Protein AF-A0A818JYX7-F1 (afdb_monomer)

Sequence (156 aa):
MKSNDIQKVVKIKYENSDGPTKIYRDLAGAVSLPTIKLWIKMINPTGSITLSSPPGCPLTVRTKAAIMKVFDLDGIYNSQNDRVWATSREEADGKGGFREKTKYPKKVMVWLGTCADGLRTPVKLENGTMDAEVYINEVLPIALECGDNDKMLGDD

Structure (mmCIF, N/CA/C/O backbone):
data_AF-A0A818JYX7-F1
#
_entry.id   AF-A0A818JYX7-F1
#
loop_
_atom_site.group_PDB
_atom_site.id
_atom_site.type_symbol
_atom_site.label_atom_id
_atom_site.label_alt_id
_atom_site.label_comp_id
_atom_site.label_asym_id
_atom_site.label_entity_id
_atom_site.label_seq_id
_atom_site.pdbx_PDB_ins_code
_atom_site.Cartn_x
_atom_site.Cartn_y
_atom_site.Cartn_z
_atom_site.occupancy
_atom_site.B_iso_or_equiv
_atom_site.auth_seq_id
_atom_site.auth_comp_id
_atom_site.auth_asym_id
_atom_site.auth_atom_id
_atom_site.pdbx_PDB_model_num
ATOM 1 N N . MET A 1 1 ? -32.692 7.009 9.858 1.00 60.91 1 MET A N 1
ATOM 2 C CA . MET A 1 1 ? -32.015 8.326 9.907 1.00 60.91 1 MET A CA 1
ATOM 3 C C . MET A 1 1 ? -30.720 8.219 9.111 1.00 60.91 1 MET A C 1
ATOM 5 O O . MET A 1 1 ? -30.046 7.207 9.269 1.00 60.91 1 MET A O 1
ATOM 9 N N . LYS A 1 2 ? -30.399 9.154 8.205 1.00 73.12 2 LYS A N 1
ATOM 10 C CA . LYS A 1 2 ? -29.144 9.066 7.431 1.00 73.12 2 LYS A CA 1
ATOM 11 C C . LYS A 1 2 ? -27.962 9.400 8.349 1.00 73.12 2 LYS A C 1
ATOM 13 O O . LYS A 1 2 ? -28.113 10.213 9.255 1.00 73.12 2 LYS A O 1
ATOM 18 N N . SER A 1 3 ? -26.792 8.801 8.108 1.00 78.25 3 SER A N 1
ATOM 19 C CA . SER A 1 3 ? -25.588 8.962 8.953 1.00 78.25 3 SER A CA 1
ATOM 20 C C . SER A 1 3 ? -25.238 10.436 9.233 1.00 78.25 3 SER A C 1
ATOM 22 O O . SER A 1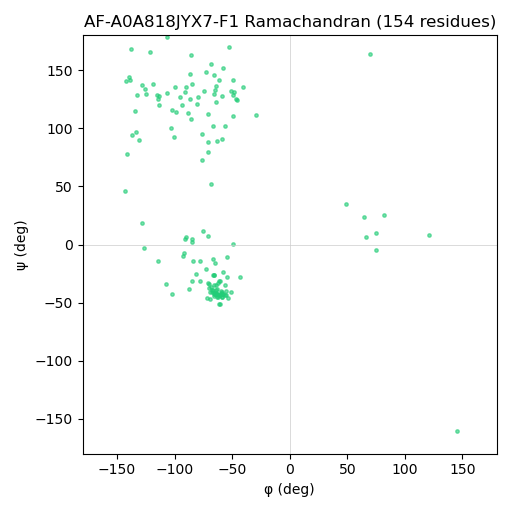 3 ? -24.967 10.804 10.375 1.00 78.25 3 SER A O 1
ATOM 24 N N . ASN A 1 4 ? -25.367 11.304 8.223 1.00 83.31 4 ASN A N 1
ATOM 25 C CA . ASN A 1 4 ? -25.118 12.745 8.353 1.00 83.31 4 ASN A CA 1
ATOM 26 C C . ASN A 1 4 ? -26.080 13.452 9.319 1.00 83.31 4 ASN A C 1
ATOM 28 O O . ASN A 1 4 ? -25.672 14.375 10.020 1.00 83.31 4 ASN A O 1
ATOM 32 N N . ASP A 1 5 ? -27.341 13.025 9.379 1.00 85.25 5 ASP A N 1
ATOM 33 C CA . ASP A 1 5 ? -28.333 13.625 10.275 1.00 85.25 5 ASP A CA 1
ATOM 34 C C . ASP A 1 5 ? -28.014 13.266 11.730 1.00 85.25 5 ASP A C 1
ATOM 36 O O . ASP A 1 5 ? -28.106 14.112 12.617 1.00 85.25 5 ASP A O 1
ATOM 40 N N . ILE A 1 6 ? -27.534 12.040 11.972 1.00 87.88 6 ILE A N 1
ATOM 41 C CA . ILE A 1 6 ? -27.122 11.599 13.311 1.00 87.88 6 ILE A CA 1
ATOM 42 C C . ILE A 1 6 ? -25.903 12.379 13.802 1.00 87.88 6 ILE A C 1
ATOM 44 O O . ILE A 1 6 ? -25.873 12.824 14.947 1.00 87.88 6 ILE A O 1
ATOM 48 N N . GLN A 1 7 ? -24.917 12.593 12.931 1.00 87.62 7 GLN A N 1
ATOM 49 C CA . GLN A 1 7 ? -23.729 13.377 13.267 1.00 87.62 7 GLN A CA 1
ATOM 50 C C . GLN A 1 7 ? -24.096 14.822 13.636 1.00 87.62 7 GLN A C 1
ATOM 52 O O . GLN A 1 7 ? -23.620 15.331 14.648 1.00 87.62 7 GLN A O 1
ATOM 57 N N . LYS A 1 8 ? -25.004 15.466 12.888 1.00 88.62 8 LYS A N 1
ATOM 58 C CA . LYS A 1 8 ? -25.500 16.814 13.225 1.00 88.62 8 LYS A CA 1
ATOM 59 C C . LYS A 1 8 ? -26.147 16.857 14.611 1.00 88.62 8 LYS A C 1
ATOM 61 O O . LYS A 1 8 ? -25.841 17.753 15.391 1.00 88.62 8 LYS A O 1
ATOM 66 N N . VAL A 1 9 ? -26.986 15.872 14.936 1.00 89.75 9 VAL A N 1
ATOM 67 C CA . VAL A 1 9 ? -27.642 15.777 16.251 1.00 89.75 9 VAL A CA 1
ATOM 68 C C . VAL A 1 9 ? -26.618 15.599 17.377 1.00 89.75 9 VAL A C 1
ATOM 70 O O . VAL A 1 9 ? -26.727 16.265 18.405 1.00 89.75 9 VAL A O 1
ATOM 73 N N . VAL A 1 10 ? -25.601 14.751 17.183 1.00 90.12 10 VAL A N 1
ATOM 74 C CA . VAL A 1 10 ? -24.517 14.565 18.165 1.00 90.12 10 VAL A CA 1
ATOM 75 C C . VAL A 1 10 ? -23.741 15.862 18.383 1.00 90.12 10 VAL A C 1
ATOM 77 O O . VAL A 1 10 ? -23.478 16.211 19.532 1.00 90.12 10 VAL A O 1
ATOM 80 N N . LYS A 1 11 ? -23.416 16.596 17.310 1.00 89.56 11 LYS A N 1
ATOM 81 C CA . LYS A 1 11 ? -22.704 17.878 17.401 1.00 89.56 11 LYS A CA 1
ATOM 82 C C . LYS A 1 11 ? -23.494 18.908 18.212 1.00 89.56 11 LYS A C 1
ATOM 84 O O . LYS A 1 11 ? -22.958 19.441 19.175 1.00 89.56 11 LYS A O 1
ATOM 89 N N . ILE A 1 12 ? -24.770 19.113 17.879 1.00 91.62 12 ILE A N 1
ATOM 90 C CA . ILE A 1 12 ? -25.643 20.077 18.569 1.00 91.62 12 ILE A CA 1
ATOM 91 C C . ILE A 1 12 ? -25.754 19.746 20.064 1.00 91.62 12 ILE A C 1
ATOM 93 O O . ILE A 1 12 ? -25.639 20.626 20.911 1.00 91.62 12 ILE A O 1
ATOM 97 N N . LYS A 1 13 ? -25.956 18.470 20.416 1.00 91.44 13 LYS A N 1
ATOM 98 C CA . LYS A 1 13 ? -26.056 18.060 21.825 1.00 91.44 13 LYS A CA 1
ATOM 99 C C . LYS A 1 13 ? -24.741 18.239 22.580 1.00 91.44 13 LYS A C 1
ATOM 101 O O . LYS A 1 13 ? -24.754 18.668 23.729 1.00 91.44 13 LYS A O 1
ATOM 106 N N . TYR A 1 14 ? -23.615 17.947 21.933 1.00 89.50 14 TYR A N 1
ATOM 107 C CA . TYR A 1 14 ? -22.303 18.168 22.529 1.00 89.50 14 TYR A CA 1
ATOM 108 C C . TYR A 1 14 ? -22.018 19.658 22.771 1.00 89.50 14 TYR A C 1
ATOM 110 O O . TYR A 1 14 ? -21.552 20.015 23.848 1.00 89.50 14 TYR A O 1
ATOM 118 N N . GLU A 1 15 ? -22.361 20.536 21.821 1.00 88.75 15 GLU A N 1
ATOM 119 C CA . GLU A 1 15 ? -22.255 21.998 21.977 1.00 88.75 15 GLU A CA 1
ATOM 120 C C . GLU A 1 15 ? -23.148 22.523 23.115 1.00 88.75 15 GLU A C 1
ATOM 122 O O . GLU A 1 15 ? -22.749 23.417 23.857 1.00 88.75 15 GLU A O 1
ATOM 127 N N . ASN A 1 16 ? -24.300 21.887 23.345 1.00 91.81 16 ASN A N 1
ATOM 128 C CA . ASN A 1 16 ?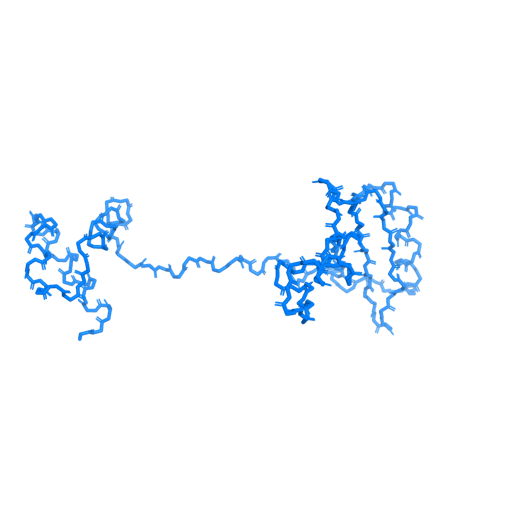 -25.168 22.145 24.500 1.00 91.81 16 ASN A CA 1
ATOM 129 C C . ASN A 1 16 ? -24.638 21.556 25.827 1.00 91.81 16 ASN A C 1
ATOM 131 O O . ASN A 1 16 ? -25.366 21.527 26.818 1.00 91.81 16 ASN A O 1
ATOM 135 N N . SER A 1 17 ? -23.381 21.098 25.869 1.00 88.50 17 SER A N 1
ATOM 136 C CA . SER A 1 17 ? -22.717 20.511 27.044 1.00 88.50 17 SER A CA 1
ATOM 137 C C . SER A 1 17 ? -23.331 19.196 27.550 1.00 88.50 17 SER A C 1
ATOM 139 O O . SER A 1 17 ? -23.146 18.821 28.711 1.00 88.50 17 SER A O 1
ATOM 141 N N . ASP A 1 18 ? -24.032 18.447 26.692 1.00 91.06 18 ASP A N 1
ATOM 142 C CA . ASP A 1 18 ? -24.527 17.120 27.056 1.00 91.06 18 ASP A CA 1
ATOM 143 C C . ASP A 1 18 ? -23.391 16.084 27.083 1.00 91.06 18 ASP A C 1
ATOM 145 O O . ASP A 1 18 ? -22.605 15.935 26.145 1.00 91.06 18 ASP A O 1
ATOM 149 N N . GLY A 1 19 ? -23.339 15.291 28.156 1.00 90.62 19 GLY A N 1
ATOM 150 C CA . GLY A 1 19 ? -22.380 14.195 28.275 1.00 90.62 19 GLY A CA 1
ATOM 151 C C . GLY A 1 19 ? -22.659 13.035 27.298 1.00 90.62 19 GLY A C 1
ATOM 152 O O . GLY A 1 19 ? -23.813 12.779 26.939 1.00 90.62 19 GLY A O 1
ATOM 153 N N . PRO A 1 20 ? -21.637 12.236 26.932 1.00 90.69 20 PRO A N 1
ATOM 154 C CA . PRO A 1 20 ? -21.747 11.159 25.937 1.00 90.69 20 PRO A CA 1
ATOM 155 C C . PRO A 1 20 ? -22.830 10.118 26.257 1.00 90.69 20 PRO A C 1
ATOM 157 O O . PRO A 1 20 ? -23.493 9.606 25.358 1.00 90.69 20 PRO A O 1
ATOM 160 N N . THR A 1 21 ? -23.045 9.813 27.539 1.00 91.81 21 THR A N 1
ATOM 161 C CA . THR A 1 21 ? -24.074 8.860 27.983 1.00 91.81 21 THR A CA 1
ATOM 162 C C . THR A 1 21 ? -25.491 9.403 27.788 1.00 91.81 21 THR A C 1
ATOM 164 O O . THR A 1 21 ? -26.397 8.633 27.475 1.00 91.81 21 THR A O 1
ATOM 167 N N . LYS A 1 22 ? -25.688 10.719 27.947 1.00 93.00 22 LYS A N 1
ATOM 168 C CA . LYS A 1 22 ? -26.979 11.380 27.711 1.00 93.00 22 LYS A CA 1
ATOM 169 C C . LYS A 1 22 ? -27.299 11.379 26.218 1.00 93.00 22 LYS A C 1
ATOM 171 O O . LYS A 1 22 ? -28.349 10.888 25.826 1.00 93.00 22 LYS A O 1
ATOM 176 N N . ILE A 1 23 ? -26.322 11.760 25.392 1.00 93.31 23 ILE A N 1
ATOM 177 C CA . ILE A 1 23 ? -26.424 11.714 23.925 1.00 93.31 23 ILE A CA 1
ATOM 178 C C . ILE A 1 23 ? -26.770 10.299 23.434 1.00 93.31 23 ILE A C 1
ATOM 180 O O . ILE A 1 23 ? -27.640 10.135 22.585 1.00 93.31 23 ILE A O 1
ATOM 184 N N . TYR A 1 24 ? -26.132 9.266 23.990 1.00 93.06 24 TYR A N 1
ATOM 185 C CA . TYR A 1 24 ? -26.425 7.872 23.645 1.00 93.06 24 TYR A CA 1
ATOM 186 C C . TYR A 1 24 ? -27.875 7.465 23.947 1.00 93.06 24 TYR A C 1
ATOM 188 O O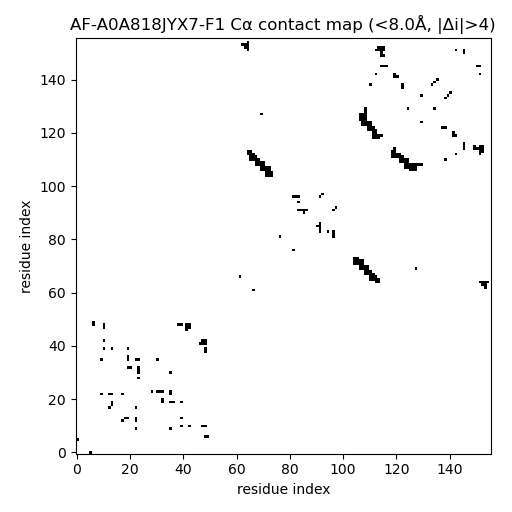 . TYR A 1 24 ? -28.516 6.821 23.114 1.00 93.06 24 TYR A O 1
ATOM 196 N N . ARG A 1 25 ? -28.401 7.855 25.117 1.00 91.75 25 ARG A N 1
ATOM 197 C CA . ARG A 1 25 ? -29.798 7.589 25.495 1.00 91.75 25 ARG A CA 1
ATOM 198 C C . ARG A 1 25 ? -30.773 8.319 24.576 1.00 91.75 25 ARG A C 1
ATOM 200 O O . ARG A 1 25 ? -31.731 7.708 24.118 1.00 91.75 25 ARG A O 1
ATOM 207 N N . ASP A 1 26 ? -30.484 9.576 24.254 1.00 90.44 26 ASP A N 1
ATOM 208 C CA . ASP A 1 26 ? -31.330 10.404 23.387 1.00 90.44 26 ASP A CA 1
ATOM 209 C C . ASP A 1 26 ? -31.372 9.897 21.939 1.00 90.44 26 ASP A C 1
ATOM 211 O O . ASP A 1 26 ? -32.347 10.118 21.226 1.00 90.44 26 ASP A O 1
ATOM 215 N N . LEU A 1 27 ? -30.325 9.193 21.503 1.00 89.62 27 LEU A N 1
ATOM 216 C CA . LEU A 1 27 ? -30.272 8.519 20.206 1.00 89.62 27 LEU A CA 1
ATOM 217 C C . LEU A 1 27 ? -30.907 7.121 20.217 1.00 89.62 27 LEU A C 1
ATOM 219 O O . LEU A 1 27 ? -30.864 6.445 19.191 1.00 89.62 27 LEU A O 1
ATOM 223 N N . ALA A 1 28 ? -31.463 6.670 21.347 1.00 88.38 28 ALA A N 1
ATOM 224 C CA . ALA A 1 28 ? -32.122 5.370 21.504 1.00 88.38 28 ALA A CA 1
ATOM 225 C C . ALA A 1 28 ? -31.295 4.178 20.970 1.00 88.38 28 ALA A C 1
ATOM 227 O O . ALA A 1 28 ? -31.837 3.224 20.419 1.00 88.38 28 ALA A O 1
ATOM 228 N N . GLY A 1 29 ? -29.964 4.241 21.094 1.00 84.06 29 GLY A N 1
ATOM 229 C CA . GLY A 1 29 ? -29.069 3.186 20.607 1.00 84.06 29 GLY A CA 1
ATOM 230 C C . GLY A 1 29 ? -28.866 3.142 19.087 1.00 84.06 29 GLY A C 1
ATOM 231 O O . GLY A 1 29 ? -28.233 2.211 18.599 1.00 84.06 29 GLY A O 1
ATOM 232 N N . ALA A 1 30 ? -29.320 4.150 18.330 1.00 87.25 30 ALA A N 1
ATOM 233 C CA . ALA A 1 30 ? -29.080 4.241 16.885 1.00 87.25 30 ALA A CA 1
ATOM 234 C C . ALA A 1 30 ? -27.582 4.238 16.515 1.00 87.25 30 ALA A C 1
ATOM 236 O O . ALA A 1 30 ? -27.218 3.896 15.391 1.00 87.25 30 ALA A O 1
ATOM 237 N N . VAL A 1 31 ? -26.715 4.633 17.453 1.00 89.00 31 VAL A N 1
ATOM 238 C CA . VAL A 1 31 ? -25.255 4.611 17.330 1.00 89.00 31 VAL A CA 1
ATOM 239 C C . VAL A 1 31 ? -24.652 4.123 18.645 1.00 89.00 31 VAL A C 1
ATOM 241 O O . VAL A 1 31 ? -25.128 4.469 19.725 1.00 89.00 31 VAL A O 1
ATOM 244 N N . SER A 1 32 ? -23.586 3.326 18.560 1.00 91.19 32 SER A N 1
ATOM 245 C CA . SER A 1 32 ? -22.914 2.783 19.741 1.00 91.19 32 SER A CA 1
ATOM 246 C C . SER A 1 32 ? -22.252 3.883 20.590 1.00 91.19 32 SER A C 1
ATOM 248 O O . SER A 1 32 ? -21.714 4.862 20.065 1.00 91.19 32 SER A O 1
ATOM 250 N N . LEU A 1 33 ? -22.230 3.708 21.917 1.00 90.81 33 LEU A N 1
ATOM 251 C CA . LEU A 1 33 ? -21.536 4.624 22.832 1.00 90.81 33 LEU A CA 1
ATOM 252 C C . LEU A 1 33 ? -20.039 4.819 22.483 1.00 90.81 33 LEU A C 1
ATOM 254 O O . LEU A 1 33 ? -19.573 5.960 22.547 1.00 90.81 33 LEU A O 1
ATOM 258 N N . PRO A 1 34 ? -19.272 3.779 22.084 1.00 91.94 34 PRO A N 1
ATOM 259 C CA . PRO A 1 34 ? -17.907 3.952 21.582 1.00 91.94 34 PRO A CA 1
ATOM 260 C C . PRO A 1 34 ? -17.807 4.916 20.396 1.00 91.94 34 PRO A C 1
ATOM 262 O O . PRO A 1 34 ? -16.938 5.785 20.388 1.00 91.94 34 PRO A O 1
ATOM 265 N N . THR A 1 35 ? -18.718 4.811 19.427 1.00 89.06 35 THR A N 1
ATOM 266 C CA . THR A 1 35 ? -18.748 5.699 18.258 1.00 89.06 35 THR A CA 1
ATOM 267 C C . THR A 1 35 ? -19.027 7.148 18.662 1.00 89.06 35 THR A C 1
ATOM 269 O O . THR A 1 35 ? -18.346 8.050 18.185 1.00 89.06 35 THR A O 1
ATOM 272 N N . ILE A 1 36 ? -19.954 7.380 19.599 1.00 89.50 36 ILE A N 1
ATOM 273 C CA . ILE A 1 36 ? -20.251 8.727 20.124 1.00 89.50 36 ILE A CA 1
ATOM 274 C C . ILE A 1 36 ? -19.021 9.326 20.817 1.00 89.50 36 ILE A C 1
ATOM 276 O O . ILE A 1 36 ? -18.665 10.475 20.559 1.00 89.50 36 ILE A O 1
ATOM 280 N N . LYS A 1 37 ? -18.328 8.546 21.658 1.00 91.50 37 LYS A N 1
ATOM 281 C CA . LYS A 1 37 ? -17.077 8.984 22.303 1.00 91.50 37 LYS A CA 1
ATOM 282 C C . LYS A 1 37 ? -15.996 9.329 21.276 1.00 91.50 37 LYS A C 1
ATOM 284 O O . LYS A 1 37 ? -15.280 10.311 21.454 1.00 91.50 37 LYS A O 1
ATOM 289 N N . LEU A 1 38 ? -15.887 8.537 20.209 1.00 88.19 38 LEU A N 1
ATOM 290 C CA . LEU A 1 38 ? -14.930 8.766 19.130 1.0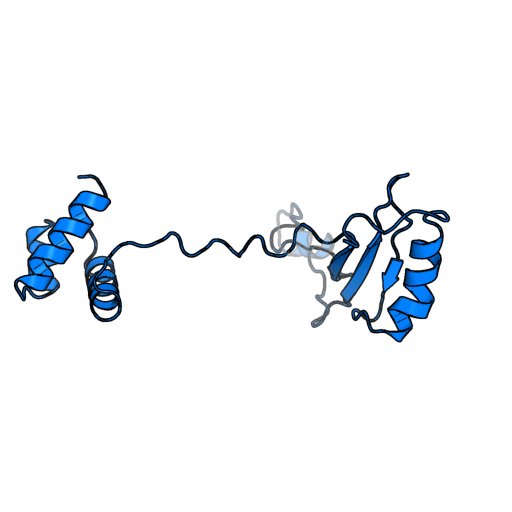0 88.19 38 LEU A CA 1
ATOM 291 C C . LEU A 1 38 ? -15.241 10.061 18.369 1.00 88.19 38 LEU A C 1
ATOM 293 O O . LEU A 1 38 ? -14.338 10.861 18.149 1.00 88.19 38 LEU A O 1
ATOM 297 N N . TRP A 1 39 ? -16.510 10.318 18.048 1.00 89.06 39 TRP A N 1
ATOM 298 C CA . TRP A 1 39 ? -16.931 11.565 17.404 1.00 89.06 39 TRP A CA 1
ATOM 299 C C . TRP A 1 39 ? -16.679 12.789 18.282 1.00 89.06 39 TRP A C 1
ATOM 301 O O . TRP A 1 39 ? -16.104 13.758 17.803 1.00 89.06 39 TRP A O 1
ATOM 311 N N . ILE A 1 40 ? -17.010 12.736 19.574 1.00 87.44 40 ILE A N 1
ATOM 312 C CA . ILE A 1 40 ? -16.702 13.823 20.520 1.00 87.44 40 ILE A CA 1
ATOM 313 C C . ILE A 1 40 ? -15.194 14.105 20.564 1.00 87.44 40 ILE A C 1
ATOM 315 O O . ILE A 1 40 ? -14.770 15.259 20.515 1.00 87.44 40 ILE A O 1
ATOM 319 N N . LYS A 1 41 ? -14.366 13.051 20.576 1.00 87.06 41 LYS A N 1
ATOM 320 C CA . LYS A 1 41 ? -12.905 13.185 20.527 1.00 87.06 41 LYS A CA 1
ATOM 321 C C . LYS A 1 41 ? -12.419 13.873 19.246 1.00 87.06 41 LYS A C 1
ATOM 323 O O . LYS A 1 41 ? -11.407 14.559 19.309 1.00 87.06 41 LYS A O 1
ATOM 328 N N . MET A 1 42 ? -13.118 13.712 18.121 1.00 83.38 42 MET A N 1
ATOM 329 C CA . MET A 1 42 ? -12.816 14.399 16.856 1.00 83.38 42 MET A CA 1
ATOM 330 C C . MET A 1 42 ? -13.302 15.857 16.823 1.00 83.38 42 MET A C 1
ATOM 332 O O . MET A 1 42 ? -12.656 16.698 16.203 1.00 83.38 42 MET A O 1
ATOM 336 N N . ILE A 1 43 ? -14.397 16.186 17.516 1.00 84.25 43 ILE A N 1
ATOM 337 C CA . ILE A 1 43 ? -14.908 17.566 17.593 1.00 84.25 43 ILE A CA 1
ATOM 338 C C . ILE A 1 43 ? -13.925 18.477 18.329 1.00 84.25 43 ILE A C 1
ATOM 340 O O . ILE A 1 43 ? -13.696 19.592 17.875 1.00 84.25 43 ILE A O 1
ATOM 344 N N . ASN A 1 44 ? -13.318 18.009 19.423 1.00 74.56 44 ASN A N 1
ATOM 345 C CA . ASN A 1 44 ? -12.391 18.811 20.231 1.00 74.56 44 ASN A CA 1
ATOM 346 C C . ASN A 1 44 ? -11.237 19.452 19.427 1.00 74.56 44 ASN A C 1
ATOM 348 O O . ASN A 1 44 ? -10.988 20.638 19.625 1.00 74.56 44 ASN A O 1
ATOM 352 N N . PRO A 1 45 ? -10.538 18.728 18.529 1.00 77.00 45 PRO A N 1
ATOM 353 C CA . PRO A 1 45 ? -9.485 19.313 17.701 1.00 77.00 45 PRO A CA 1
ATOM 354 C C . PRO A 1 45 ? -9.981 19.981 16.409 1.00 77.00 45 PRO A C 1
ATOM 356 O O . PRO A 1 45 ? -9.334 20.909 15.937 1.00 77.00 45 PRO A O 1
ATOM 359 N N . THR A 1 46 ? -11.072 19.510 15.792 1.00 73.25 46 THR A N 1
ATOM 360 C CA . THR A 1 46 ? -11.420 19.884 14.401 1.00 73.25 46 THR A CA 1
ATOM 361 C C . THR A 1 46 ? -12.710 20.704 14.286 1.00 73.25 46 THR A C 1
ATOM 363 O O . THR A 1 46 ? -12.994 21.266 13.232 1.00 73.25 46 THR A O 1
ATOM 366 N N . GLY A 1 47 ? -13.539 20.761 15.332 1.00 77.88 47 GLY A N 1
ATOM 367 C CA . GLY A 1 47 ? -14.858 21.409 15.298 1.00 77.88 47 GLY A CA 1
ATOM 368 C C . GLY A 1 47 ? -15.880 20.715 14.381 1.00 77.88 47 GLY A C 1
ATOM 369 O O . GLY A 1 47 ? -16.990 21.219 14.176 1.00 77.88 47 GLY A O 1
ATOM 370 N N . SER A 1 48 ? -15.536 19.552 13.819 1.00 75.38 48 SER A N 1
ATOM 371 C CA . SER A 1 48 ? -16.370 18.794 12.885 1.00 75.38 48 SER A CA 1
ATOM 372 C C . SER A 1 48 ? -16.296 17.292 13.153 1.00 75.38 48 SER A C 1
ATOM 374 O O . SER A 1 48 ? -15.246 16.760 13.502 1.00 75.38 48 SER A O 1
ATOM 376 N N . ILE A 1 49 ? -17.429 16.611 12.953 1.00 71.62 49 ILE A N 1
ATOM 377 C CA . ILE A 1 49 ? -17.565 15.144 13.022 1.00 71.62 49 ILE A CA 1
ATOM 378 C C . ILE A 1 49 ? -17.362 14.510 11.643 1.00 71.62 49 ILE A C 1
ATOM 380 O O . ILE A 1 49 ? -17.314 13.288 11.541 1.00 71.62 49 ILE A O 1
ATOM 384 N N . THR A 1 50 ? -17.242 15.313 10.575 1.00 67.00 50 THR A N 1
ATOM 385 C CA . THR A 1 50 ? -17.059 14.790 9.219 1.00 67.00 50 THR A CA 1
ATOM 386 C C . THR A 1 50 ? -15.836 13.886 9.190 1.00 67.00 50 THR A C 1
ATOM 388 O O . THR A 1 50 ? -14.701 14.356 9.132 1.00 67.00 50 THR A O 1
ATOM 391 N N . LEU A 1 51 ? -16.093 12.579 9.208 1.00 60.28 51 LEU A N 1
ATOM 392 C CA . LEU A 1 51 ? -15.174 11.575 8.725 1.00 60.28 51 LEU A CA 1
ATOM 393 C C . LEU A 1 51 ? -15.052 11.888 7.237 1.00 60.28 51 LEU A C 1
ATOM 395 O O . LEU A 1 51 ? -15.835 11.389 6.426 1.00 60.28 51 LEU A O 1
ATOM 399 N N . SER A 1 52 ? -14.102 12.753 6.861 1.00 54.62 52 SER A N 1
ATOM 400 C CA . SER A 1 52 ? -13.509 12.577 5.545 1.00 54.62 52 SER A CA 1
ATOM 401 C C . SER A 1 52 ? -13.156 11.098 5.498 1.00 54.62 52 SER A C 1
ATOM 403 O O . SER A 1 52 ? -12.654 10.544 6.485 1.00 54.62 52 SER A O 1
ATOM 405 N N . SER A 1 53 ? -13.537 10.420 4.413 1.00 52.72 53 SER A N 1
ATOM 406 C CA . SER A 1 53 ? -13.010 9.075 4.199 1.00 52.72 53 SER A CA 1
ATOM 407 C C . SER A 1 53 ? -11.516 9.191 4.483 1.00 52.72 53 SER A C 1
ATOM 409 O O . SER A 1 53 ? -10.922 10.129 3.930 1.00 52.72 53 SER A O 1
ATOM 411 N N . PRO A 1 54 ? -10.938 8.384 5.404 1.00 54.19 54 PRO A N 1
ATOM 412 C CA . PRO A 1 54 ? -9.497 8.422 5.598 1.00 54.19 54 PRO A CA 1
ATOM 413 C C . PRO A 1 54 ? -8.939 8.375 4.187 1.00 54.19 54 PRO A C 1
ATOM 415 O O . PRO A 1 54 ? -9.448 7.537 3.431 1.00 54.19 54 PRO A O 1
ATOM 418 N N . PRO A 1 55 ? -8.085 9.337 3.779 1.00 49.19 55 PRO A N 1
ATOM 419 C CA . PRO A 1 55 ? -7.619 9.386 2.408 1.00 49.19 55 PRO A CA 1
ATOM 420 C C . PRO A 1 55 ? -7.167 7.968 2.120 1.00 49.19 55 PRO A C 1
ATOM 422 O O . PRO A 1 55 ? -6.260 7.463 2.789 1.00 49.19 55 PRO A O 1
ATOM 425 N N . GLY A 1 56 ? -7.916 7.269 1.254 1.00 51.66 56 GLY A N 1
ATOM 426 C CA . GLY A 1 56 ? -7.520 5.933 0.845 1.00 51.66 56 GLY A CA 1
ATOM 427 C C . GLY A 1 56 ? -6.066 6.068 0.437 1.00 51.66 56 GLY A C 1
ATOM 428 O O . GLY A 1 56 ? -5.719 7.142 -0.065 1.00 51.66 56 GLY A O 1
ATOM 429 N N . CYS A 1 57 ? -5.241 5.060 0.759 1.00 41.31 57 CYS A N 1
ATOM 430 C CA . CYS A 1 57 ? -3.795 5.085 0.521 1.00 41.31 57 CYS A CA 1
ATOM 431 C C . CYS A 1 57 ? -3.515 5.956 -0.705 1.00 41.31 57 CYS A C 1
ATOM 433 O O . CYS A 1 57 ? -4.053 5.617 -1.769 1.00 41.31 57 CYS A O 1
ATOM 435 N N . PRO A 1 58 ? -2.878 7.131 -0.530 1.00 42.69 58 PRO A N 1
ATOM 436 C CA . PRO A 1 58 ? -2.870 8.133 -1.574 1.00 42.69 58 PRO A CA 1
ATOM 437 C C . PRO A 1 58 ? -2.429 7.457 -2.866 1.00 42.69 58 PRO A C 1
ATOM 439 O O . PRO A 1 58 ? -1.469 6.684 -2.875 1.00 42.69 58 PRO A O 1
ATOM 442 N N . LEU A 1 59 ? -3.169 7.692 -3.951 1.00 44.59 59 LEU A N 1
ATOM 443 C CA . LEU A 1 59 ? -2.788 7.267 -5.298 1.00 44.59 59 LEU A CA 1
ATOM 444 C C . LEU A 1 59 ? -1.566 8.091 -5.747 1.00 44.59 59 LEU A C 1
ATOM 446 O O . LEU A 1 59 ? -1.585 8.738 -6.781 1.00 44.59 59 LEU A O 1
ATOM 450 N N . THR A 1 60 ? -0.505 8.143 -4.946 1.00 39.50 60 THR A N 1
ATOM 451 C CA . THR A 1 60 ? 0.689 8.952 -5.191 1.00 39.50 60 THR A CA 1
ATOM 452 C C . THR A 1 60 ? 1.757 8.204 -5.976 1.00 39.50 60 THR A C 1
ATOM 454 O O . THR A 1 60 ? 2.833 8.749 -6.187 1.00 39.50 60 THR A O 1
ATOM 457 N N . VAL A 1 61 ? 1.506 6.977 -6.450 1.00 43.59 61 VAL A N 1
ATOM 458 C CA . VAL A 1 61 ? 2.557 6.182 -7.111 1.00 43.59 61 VAL A CA 1
ATOM 459 C C . VAL A 1 61 ? 2.036 5.356 -8.294 1.00 43.59 61 VAL A C 1
ATOM 461 O O . VAL A 1 61 ? 2.334 4.170 -8.407 1.00 43.59 61 VAL A O 1
ATOM 464 N N . ARG A 1 62 ? 1.220 5.931 -9.189 1.00 40.62 62 ARG A N 1
ATOM 465 C CA . ARG A 1 62 ? 0.881 5.248 -10.461 1.00 40.62 62 ARG A CA 1
ATOM 466 C C . ARG A 1 62 ? 1.086 6.072 -11.732 1.00 40.62 62 ARG A C 1
ATOM 468 O O . ARG A 1 62 ? 0.594 5.690 -12.786 1.00 40.62 62 ARG A O 1
ATOM 475 N N . THR A 1 63 ? 1.873 7.136 -11.647 1.00 38.12 63 THR A N 1
ATOM 476 C CA . THR A 1 63 ? 2.405 7.862 -12.807 1.00 38.12 63 THR A CA 1
ATOM 477 C C . THR A 1 63 ? 3.838 8.283 -12.502 1.00 38.12 63 THR A C 1
ATOM 479 O O . THR A 1 63 ? 4.113 9.415 -12.122 1.00 38.12 63 THR A O 1
ATOM 482 N N . LYS A 1 64 ? 4.756 7.324 -12.606 1.00 42.91 64 LYS A N 1
ATOM 483 C CA . LYS A 1 64 ? 6.139 7.576 -13.013 1.00 42.91 64 LYS A CA 1
ATOM 484 C C . LYS A 1 64 ? 6.416 6.602 -14.154 1.00 42.91 64 LYS A C 1
ATOM 486 O O . LYS A 1 64 ? 5.999 5.449 -14.056 1.00 42.91 64 LYS A O 1
ATOM 491 N N . ALA A 1 65 ? 7.085 7.076 -15.202 1.00 54.09 65 ALA A N 1
ATOM 492 C CA . ALA A 1 65 ? 7.466 6.350 -16.422 1.00 54.09 65 ALA A CA 1
ATOM 493 C C . ALA A 1 65 ? 8.013 4.931 -16.194 1.00 54.09 65 ALA A C 1
ATOM 495 O O . ALA A 1 65 ? 7.901 4.053 -17.049 1.00 54.09 65 ALA A O 1
ATOM 496 N N . ALA A 1 66 ? 8.612 4.730 -15.018 1.00 53.69 66 ALA A N 1
ATOM 497 C CA . ALA A 1 66 ? 9.183 3.488 -14.546 1.00 53.69 66 ALA A CA 1
ATOM 498 C C . ALA A 1 66 ? 8.391 2.946 -13.348 1.00 53.69 66 ALA A C 1
ATOM 500 O O . ALA A 1 66 ? 8.316 3.569 -12.283 1.00 53.69 66 ALA A O 1
ATOM 501 N N . ILE A 1 67 ? 7.838 1.743 -13.505 1.00 57.38 67 ILE A N 1
ATOM 502 C CA . ILE A 1 67 ? 7.249 0.998 -12.392 1.00 57.38 67 ILE A CA 1
ATOM 503 C C . ILE A 1 67 ? 8.380 0.231 -11.715 1.00 57.38 67 ILE A C 1
ATOM 505 O O . ILE A 1 67 ? 8.878 -0.759 -12.246 1.00 57.38 67 ILE A O 1
ATOM 509 N N . MET A 1 68 ? 8.766 0.677 -10.523 1.00 59.00 68 MET A N 1
ATOM 510 C CA . MET A 1 68 ? 9.649 -0.085 -9.644 1.00 59.00 68 MET A CA 1
ATOM 511 C C . MET A 1 68 ? 8.800 -0.909 -8.690 1.00 59.00 68 MET A C 1
ATOM 513 O O . MET A 1 68 ? 8.007 -0.363 -7.918 1.00 59.00 68 MET A O 1
ATOM 517 N N . LYS A 1 69 ? 8.951 -2.232 -8.738 1.00 70.69 69 LYS A N 1
ATOM 518 C CA . LYS A 1 69 ? 8.200 -3.132 -7.863 1.00 70.69 69 LYS A CA 1
ATOM 519 C C . LYS A 1 69 ? 9.127 -4.153 -7.229 1.00 70.69 69 LYS A C 1
ATOM 521 O O . LYS A 1 69 ? 9.899 -4.812 -7.915 1.00 70.69 69 LYS A O 1
ATOM 526 N N . VAL A 1 70 ? 9.041 -4.266 -5.908 1.00 67.69 70 VAL A N 1
ATOM 527 C CA . VAL A 1 70 ? 9.761 -5.278 -5.134 1.00 67.69 70 VAL A CA 1
ATOM 528 C C . VAL A 1 70 ? 8.878 -6.512 -5.015 1.00 67.69 70 VAL A C 1
ATOM 530 O O . VAL A 1 70 ? 7.698 -6.408 -4.674 1.00 67.69 70 VAL A O 1
ATOM 533 N N . PHE A 1 71 ? 9.453 -7.668 -5.312 1.00 67.31 71 PHE A N 1
ATOM 534 C CA . PHE A 1 71 ? 8.834 -8.977 -5.211 1.00 67.31 71 PHE A CA 1
ATOM 535 C C . PHE A 1 71 ? 9.616 -9.819 -4.209 1.00 67.31 71 PHE A C 1
ATOM 537 O O . PHE A 1 71 ? 10.846 -9.823 -4.216 1.00 67.31 71 PHE A O 1
ATOM 544 N N . ASP A 1 72 ? 8.906 -10.557 -3.366 1.00 67.00 72 ASP A N 1
ATOM 545 C CA . ASP A 1 72 ? 9.520 -11.603 -2.556 1.00 67.00 72 ASP A CA 1
ATOM 546 C C . ASP A 1 72 ? 9.711 -12.847 -3.445 1.00 67.00 72 ASP A C 1
ATOM 548 O O . ASP A 1 72 ? 8.765 -13.303 -4.095 1.00 67.00 72 ASP A O 1
ATOM 552 N N . LEU A 1 73 ? 10.932 -13.388 -3.508 1.00 64.50 73 LEU A N 1
ATOM 553 C CA . LEU A 1 73 ? 11.263 -14.571 -4.319 1.00 64.50 73 LEU A CA 1
ATOM 554 C C . LEU A 1 73 ? 10.572 -15.840 -3.832 1.00 64.50 73 LEU A C 1
ATOM 556 O O . LEU A 1 73 ? 10.282 -16.719 -4.640 1.00 64.50 73 LEU A O 1
ATOM 560 N N . ASP A 1 74 ? 10.234 -15.900 -2.546 1.00 56.69 74 ASP A N 1
ATOM 561 C CA . ASP A 1 74 ? 9.471 -17.013 -1.971 1.00 56.69 74 ASP A CA 1
ATOM 562 C C . ASP A 1 74 ? 7.997 -17.014 -2.436 1.00 56.69 74 ASP A C 1
ATOM 564 O O . ASP A 1 74 ? 7.191 -17.835 -1.995 1.00 56.69 74 ASP A O 1
ATOM 568 N N . GLY A 1 75 ? 7.653 -16.126 -3.380 1.00 50.66 75 GLY A N 1
ATOM 569 C CA . GLY A 1 75 ? 6.346 -16.016 -3.994 1.00 50.66 75 GLY A CA 1
ATOM 570 C C . GLY A 1 75 ? 5.309 -15.486 -3.014 1.00 50.66 75 GLY A C 1
ATOM 571 O O . GLY A 1 75 ? 5.466 -15.495 -1.793 1.00 50.66 75 GLY A O 1
ATOM 572 N N . ILE A 1 76 ? 4.180 -15.039 -3.550 1.00 46.09 76 ILE A N 1
ATOM 573 C CA . ILE A 1 76 ? 2.984 -14.853 -2.737 1.00 46.09 76 ILE A CA 1
ATOM 574 C C . ILE A 1 76 ? 2.479 -16.256 -2.369 1.00 46.09 76 ILE A C 1
ATOM 576 O O . ILE A 1 76 ? 1.535 -16.756 -2.977 1.00 46.09 76 ILE A O 1
ATOM 580 N N . TYR A 1 77 ? 3.077 -16.901 -1.366 1.00 48.84 77 TYR A N 1
ATOM 581 C CA . TYR A 1 77 ? 2.353 -17.916 -0.611 1.00 48.84 77 TYR A CA 1
ATOM 582 C C . TYR A 1 77 ? 1.316 -17.173 0.216 1.00 48.84 77 TYR A C 1
ATOM 584 O O . TYR A 1 77 ? 1.558 -16.729 1.341 1.00 48.84 77 TYR A O 1
ATOM 592 N N . ASN A 1 78 ? 0.151 -16.973 -0.397 1.00 46.97 78 ASN A N 1
ATOM 593 C CA . ASN A 1 78 ? -1.038 -16.571 0.323 1.00 46.97 78 ASN A CA 1
ATOM 594 C C . ASN A 1 78 ? -1.159 -17.525 1.518 1.00 46.97 78 ASN A C 1
ATOM 596 O O . ASN A 1 78 ? -1.128 -18.743 1.337 1.00 46.97 78 ASN A O 1
ATOM 600 N N . SER A 1 79 ? -1.311 -17.001 2.735 1.00 50.03 79 SER A N 1
ATOM 601 C CA . SER A 1 79 ? -1.541 -17.828 3.928 1.00 50.03 79 SER A CA 1
ATOM 602 C C . SER A 1 79 ? -2.751 -18.764 3.775 1.00 50.03 79 SER A C 1
ATOM 604 O O . SER A 1 79 ? -2.939 -19.664 4.588 1.00 50.03 79 SER A O 1
ATOM 606 N N . GLN A 1 80 ? -3.556 -18.562 2.726 1.00 49.91 80 GLN A N 1
ATOM 607 C CA . GLN A 1 80 ? -4.707 -19.367 2.347 1.00 49.91 80 GLN A CA 1
ATOM 608 C C . GLN A 1 80 ? -4.448 -20.503 1.334 1.00 49.91 80 GLN A C 1
ATOM 610 O O . GLN A 1 80 ? -5.363 -21.306 1.168 1.00 49.91 80 GLN A O 1
ATOM 615 N N . ASN A 1 81 ? -3.279 -20.625 0.684 1.00 50.97 81 ASN A N 1
ATOM 616 C CA . ASN A 1 81 ? -3.040 -21.657 -0.343 1.00 50.97 81 ASN A CA 1
ATOM 617 C C . ASN A 1 81 ? -1.665 -22.335 -0.224 1.00 50.97 81 ASN A C 1
ATOM 619 O O . ASN A 1 81 ? -0.690 -21.868 -0.793 1.00 50.97 81 ASN A O 1
ATOM 623 N N . ASP A 1 82 ? -1.632 -23.473 0.470 1.00 55.19 82 ASP A N 1
ATOM 624 C CA . ASP A 1 82 ? -1.610 -24.780 -0.204 1.00 55.19 82 ASP A CA 1
ATOM 625 C C . ASP A 1 82 ? -2.684 -25.641 0.464 1.00 55.19 82 ASP A C 1
ATOM 627 O O . ASP A 1 82 ? -2.462 -26.278 1.495 1.00 55.19 82 ASP A O 1
ATOM 631 N N . ARG A 1 83 ? -3.915 -25.590 -0.052 1.00 60.06 83 ARG A N 1
ATOM 632 C CA . ARG A 1 83 ? -4.966 -26.485 0.436 1.00 60.06 83 ARG A CA 1
ATOM 633 C C . ARG A 1 83 ? -4.715 -27.865 -0.144 1.00 60.06 83 ARG A C 1
ATOM 635 O O . ARG A 1 83 ? -5.131 -28.165 -1.258 1.00 60.06 83 ARG A O 1
ATOM 642 N N . VAL A 1 84 ? -4.036 -28.699 0.625 1.00 69.56 84 VAL A N 1
ATOM 643 C CA . VAL A 1 84 ? -3.957 -30.126 0.344 1.00 69.56 84 VAL A CA 1
ATOM 644 C C . VAL A 1 84 ? -5.243 -30.772 0.850 1.00 69.56 84 VAL A C 1
ATOM 646 O O . VAL A 1 84 ? -5.569 -30.679 2.032 1.00 69.56 84 VAL A O 1
ATOM 649 N N . TRP A 1 85 ? -5.989 -31.425 -0.040 1.00 69.75 85 TRP A N 1
ATOM 650 C CA . TRP A 1 85 ? -7.090 -32.290 0.375 1.00 69.75 85 TRP A CA 1
ATOM 651 C C . TRP A 1 85 ? -6.506 -33.539 1.030 1.00 69.75 85 TRP A C 1
ATOM 653 O O . TRP A 1 85 ? -5.840 -34.347 0.377 1.00 69.75 85 TRP A O 1
ATOM 663 N N . ALA A 1 86 ? -6.729 -33.663 2.330 1.00 80.00 86 ALA A N 1
ATOM 664 C CA . ALA A 1 86 ? -6.275 -34.776 3.139 1.00 80.00 86 ALA A CA 1
ATOM 665 C C . ALA A 1 86 ? -7.355 -35.118 4.165 1.00 80.00 86 ALA A C 1
ATOM 667 O O . ALA A 1 86 ? -8.017 -34.234 4.712 1.00 80.00 86 ALA A O 1
ATOM 668 N N . THR A 1 87 ? -7.536 -36.409 4.398 1.00 85.06 87 THR A N 1
ATOM 669 C CA . THR A 1 87 ? -8.498 -36.960 5.357 1.00 85.06 87 THR A CA 1
ATOM 670 C C . THR A 1 87 ? -7.929 -36.923 6.772 1.00 85.06 87 THR A C 1
ATOM 672 O O . THR A 1 87 ? -8.678 -36.850 7.743 1.00 85.06 87 THR A O 1
ATOM 675 N N . SER A 1 88 ? -6.598 -36.939 6.891 1.00 82.88 88 SER A N 1
ATOM 676 C CA . SER A 1 88 ? -5.873 -36.854 8.156 1.00 82.88 88 SER A CA 1
ATOM 677 C C . SER A 1 88 ? -4.660 -35.924 8.067 1.00 82.88 88 SER A C 1
ATOM 679 O O . SER A 1 88 ? -4.252 -35.492 6.983 1.00 82.88 88 SER A O 1
ATOM 681 N N . ARG A 1 89 ? -4.076 -35.600 9.226 1.00 71.62 89 ARG A N 1
ATOM 682 C CA . ARG A 1 89 ? -2.895 -34.734 9.305 1.00 71.62 89 ARG A CA 1
ATOM 683 C C . ARG A 1 89 ? -1.668 -35.404 8.691 1.00 71.62 89 ARG A C 1
ATOM 685 O O . ARG A 1 89 ? -0.931 -34.765 7.953 1.00 71.62 89 ARG A O 1
ATOM 692 N N . GLU A 1 90 ? -1.503 -36.694 8.937 1.00 80.56 90 GLU A N 1
ATOM 693 C CA . GLU A 1 90 ? -0.397 -37.514 8.444 1.00 80.56 90 GLU A CA 1
ATOM 694 C C . GLU A 1 90 ? -0.419 -37.596 6.911 1.00 80.56 90 GLU A C 1
ATOM 696 O O . GLU A 1 90 ? 0.623 -37.514 6.261 1.00 80.56 90 GLU A O 1
ATOM 701 N N . GLU A 1 91 ? -1.617 -37.682 6.320 1.00 81.56 91 GLU A N 1
ATOM 702 C CA . GLU A 1 91 ? -1.806 -37.634 4.869 1.00 81.56 91 GLU A CA 1
ATOM 703 C C . GLU A 1 91 ? -1.460 -36.248 4.297 1.00 81.56 91 GLU A C 1
ATOM 705 O O . GLU A 1 91 ? -0.844 -36.152 3.234 1.00 81.56 91 GLU A O 1
ATOM 710 N N . ALA A 1 92 ? -1.819 -35.169 5.000 1.00 77.50 92 ALA A N 1
ATOM 711 C CA . ALA A 1 92 ? -1.466 -33.809 4.591 1.00 77.50 92 ALA A CA 1
ATOM 712 C C . ALA A 1 92 ? 0.054 -33.590 4.613 1.00 77.50 92 ALA A C 1
ATOM 714 O O . ALA A 1 92 ? 0.616 -33.000 3.686 1.00 77.50 92 ALA A O 1
ATOM 715 N N . ASP A 1 93 ? 0.717 -34.097 5.649 1.00 74.56 93 ASP A N 1
ATOM 716 C CA . ASP A 1 93 ? 2.157 -33.966 5.838 1.00 74.56 93 ASP A CA 1
ATOM 717 C C . ASP A 1 93 ? 2.924 -34.789 4.787 1.00 74.56 93 ASP A C 1
ATOM 719 O O . ASP A 1 93 ? 3.859 -34.275 4.172 1.00 74.56 93 ASP A O 1
ATOM 723 N N . GLY A 1 94 ? 2.463 -36.007 4.473 1.00 77.75 94 GLY A N 1
ATOM 724 C CA . GLY A 1 94 ? 3.028 -36.843 3.404 1.00 77.75 94 GLY A CA 1
ATOM 725 C C . GLY A 1 94 ? 2.852 -36.271 1.990 1.00 77.75 94 GLY A C 1
ATOM 726 O O . GLY A 1 94 ? 3.667 -36.534 1.109 1.00 77.75 94 GLY A O 1
ATOM 727 N N . LYS A 1 95 ? 1.825 -35.443 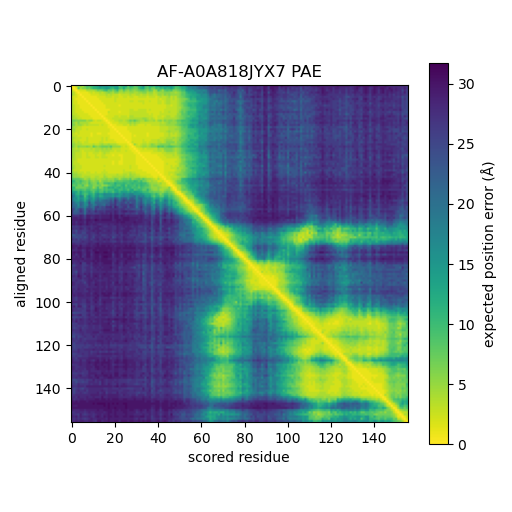1.769 1.00 77.00 95 LYS A N 1
ATOM 728 C CA . LYS A 1 95 ? 1.576 -34.734 0.500 1.00 77.00 95 LYS A CA 1
ATOM 729 C C . LYS A 1 95 ? 2.352 -33.414 0.364 1.00 77.00 95 LYS A C 1
ATOM 731 O O . LYS A 1 95 ? 2.148 -32.694 -0.611 1.00 77.00 95 LYS A O 1
ATOM 736 N N . GLY A 1 96 ? 3.228 -33.081 1.316 1.00 67.19 96 GLY A N 1
ATOM 737 C CA . GLY A 1 96 ? 4.026 -31.852 1.274 1.00 67.19 96 GLY A CA 1
ATOM 738 C C . GLY A 1 96 ? 3.286 -30.607 1.773 1.00 67.19 96 GLY A C 1
ATOM 739 O O . GLY A 1 96 ? 3.631 -29.493 1.385 1.00 67.19 96 GLY A O 1
ATOM 740 N N . GLY A 1 97 ? 2.279 -30.777 2.641 1.00 62.44 97 GLY A N 1
ATOM 741 C CA . GLY A 1 97 ? 1.547 -29.671 3.272 1.00 62.44 97 GLY A CA 1
ATOM 742 C C . GLY 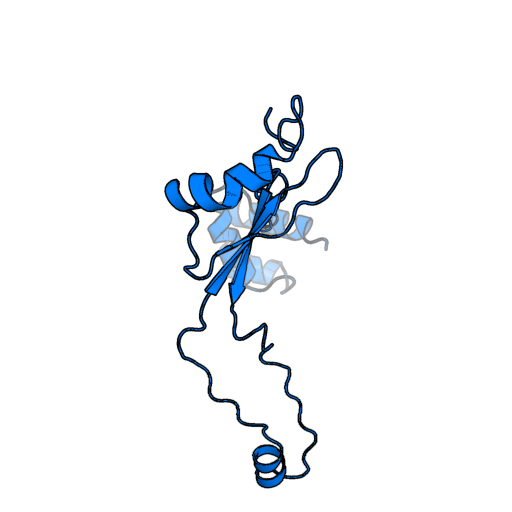A 1 97 ? 2.383 -28.830 4.248 1.00 62.44 97 GLY A C 1
ATOM 743 O O . GLY A 1 97 ? 1.968 -27.736 4.633 1.00 62.44 97 GLY A O 1
ATOM 744 N N . PHE A 1 98 ? 3.571 -29.307 4.632 1.00 56.50 98 PHE A N 1
ATOM 745 C CA . PHE A 1 98 ? 4.564 -28.525 5.360 1.00 56.50 98 PHE A CA 1
ATOM 746 C C . PHE A 1 98 ? 5.623 -27.982 4.403 1.00 56.50 98 PHE A C 1
ATOM 748 O O . PHE A 1 98 ? 6.432 -28.730 3.860 1.00 56.50 98 PHE A O 1
ATOM 755 N N . ARG A 1 99 ? 5.658 -26.655 4.259 1.00 60.59 99 ARG A N 1
ATOM 756 C CA . ARG A 1 99 ? 6.800 -25.942 3.686 1.00 60.59 99 ARG A CA 1
ATOM 757 C C . ARG A 1 99 ? 7.428 -25.069 4.758 1.00 60.59 99 ARG A C 1
ATOM 759 O O . ARG A 1 99 ? 6.744 -24.265 5.395 1.00 60.59 99 ARG A O 1
ATOM 766 N N . GLU A 1 100 ? 8.722 -25.260 4.973 1.00 56.94 100 GLU A N 1
ATOM 767 C CA . GLU A 1 100 ? 9.505 -24.426 5.874 1.00 56.94 100 GLU A CA 1
ATOM 768 C C . GLU A 1 100 ? 9.568 -23.000 5.309 1.00 56.94 100 GLU A C 1
ATOM 770 O O . GLU A 1 100 ? 9.841 -22.798 4.126 1.00 56.94 100 GLU A O 1
ATOM 775 N N . LYS A 1 101 ? 9.252 -22.001 6.140 1.00 57.00 101 LYS A N 1
ATOM 776 C CA . LYS A 1 101 ? 9.363 -20.592 5.754 1.00 57.00 101 LYS A CA 1
ATOM 777 C C . LYS A 1 101 ? 10.779 -20.121 6.025 1.00 57.00 101 LYS A C 1
ATOM 779 O O . LYS A 1 101 ? 11.215 -20.140 7.178 1.00 57.00 101 LYS A O 1
ATOM 784 N N . THR A 1 102 ? 11.445 -19.569 5.019 1.00 57.75 102 THR A N 1
ATOM 785 C CA . THR A 1 102 ? 12.616 -18.736 5.286 1.00 57.75 102 THR A CA 1
ATOM 786 C C . THR A 1 102 ? 12.149 -17.506 6.063 1.00 57.75 102 THR A C 1
ATOM 788 O O . THR A 1 102 ? 11.271 -16.769 5.617 1.00 57.75 102 THR A O 1
ATOM 791 N N . LYS A 1 103 ? 12.712 -17.280 7.258 1.00 59.44 103 LYS A N 1
ATOM 792 C CA . LYS A 1 103 ? 12.314 -16.175 8.157 1.00 59.44 103 LYS A CA 1
ATOM 793 C C . LYS A 1 103 ? 12.382 -14.799 7.477 1.00 59.44 103 LYS A C 1
ATOM 795 O O . LYS A 1 103 ? 11.623 -13.904 7.839 1.00 59.44 103 LYS A O 1
ATOM 800 N N . TYR A 1 104 ? 13.270 -14.658 6.494 1.00 61.81 104 TYR A N 1
ATOM 801 C CA . TYR A 1 104 ? 13.440 -13.466 5.673 1.00 61.81 104 TYR A CA 1
ATOM 802 C C . TYR A 1 104 ? 13.541 -13.883 4.199 1.00 61.81 104 TYR A C 1
ATOM 804 O O . TYR A 1 104 ? 14.623 -14.294 3.773 1.00 61.81 104 TYR A O 1
ATOM 812 N N . PRO A 1 105 ? 12.437 -13.834 3.431 1.00 63.12 105 PRO A N 1
ATOM 813 C CA . PRO A 1 105 ? 12.475 -14.166 2.013 1.00 63.12 105 PRO A CA 1
ATOM 814 C C . PRO A 1 105 ? 13.415 -13.206 1.281 1.00 63.12 105 PRO A C 1
ATOM 816 O O . PRO A 1 105 ? 13.462 -12.009 1.587 1.00 63.12 105 PRO A O 1
ATOM 819 N N . LYS A 1 106 ? 14.168 -13.723 0.305 1.00 68.81 106 LYS A N 1
ATOM 820 C CA . LYS A 1 106 ? 14.984 -12.869 -0.564 1.00 68.81 106 LYS A CA 1
ATOM 821 C C . LYS A 1 106 ? 14.063 -11.957 -1.375 1.00 68.81 106 LYS A C 1
ATOM 823 O O . LYS A 1 106 ? 13.048 -12.410 -1.901 1.00 68.81 106 LYS A O 1
ATOM 828 N N . LYS A 1 107 ? 14.419 -10.679 -1.480 1.00 70.06 107 LYS A N 1
ATOM 829 C CA . LYS A 1 107 ? 13.638 -9.669 -2.202 1.00 70.06 107 LYS A CA 1
ATOM 830 C C . LYS A 1 107 ? 14.330 -9.317 -3.504 1.00 70.06 107 LYS A C 1
ATOM 832 O O . LYS A 1 107 ? 15.506 -8.988 -3.484 1.00 70.06 107 LYS A O 1
ATOM 837 N N . VAL A 1 108 ? 13.589 -9.334 -4.603 1.00 77.81 108 VAL A N 1
ATOM 838 C CA . VAL A 1 108 ? 14.058 -8.890 -5.918 1.00 77.81 108 VAL A CA 1
ATOM 839 C C . VAL A 1 108 ? 13.283 -7.648 -6.306 1.00 77.81 108 VAL A C 1
ATOM 841 O O . VAL A 1 108 ? 12.053 -7.637 -6.291 1.00 77.81 108 VAL A O 1
ATOM 844 N N . MET A 1 109 ? 13.991 -6.591 -6.668 1.00 80.88 109 MET A N 1
ATOM 845 C CA . MET A 1 109 ? 13.381 -5.420 -7.276 1.00 80.88 109 MET A CA 1
ATOM 846 C C . MET A 1 109 ? 13.370 -5.607 -8.790 1.00 80.88 109 MET A C 1
ATOM 848 O O . MET A 1 109 ? 14.346 -6.063 -9.366 1.00 80.88 109 MET A O 1
ATOM 852 N N . VAL A 1 110 ? 12.257 -5.288 -9.442 1.00 83.06 110 VAL A N 1
ATOM 853 C CA . VAL A 1 110 ? 12.171 -5.293 -10.902 1.00 83.06 110 VAL A CA 1
ATOM 854 C C . VAL A 1 110 ? 11.928 -3.874 -11.375 1.00 83.06 110 VAL A C 1
ATOM 856 O O . VAL A 1 110 ? 11.014 -3.199 -10.886 1.00 83.06 110 VAL A O 1
ATOM 859 N N . TRP A 1 111 ? 12.749 -3.441 -12.324 1.00 84.75 111 TRP A N 1
ATOM 860 C CA . TRP A 1 111 ? 12.544 -2.217 -13.078 1.00 84.75 111 TRP A CA 1
ATOM 861 C C . TRP A 1 111 ? 11.941 -2.551 -14.442 1.00 84.75 111 TRP A C 1
ATOM 863 O O . TRP A 1 111 ? 12.367 -3.494 -15.110 1.00 84.75 111 TRP A O 1
ATOM 873 N N . LEU A 1 112 ? 10.933 -1.779 -14.841 1.00 84.25 112 LEU A N 1
ATOM 874 C CA . LEU A 1 112 ? 10.302 -1.871 -16.150 1.00 84.25 112 LEU A CA 1
ATOM 875 C C . LEU A 1 112 ? 10.136 -0.465 -16.725 1.00 84.25 112 LEU A C 1
ATOM 877 O O . LEU A 1 112 ? 9.385 0.344 -16.171 1.00 84.25 112 LEU A O 1
ATOM 881 N N . GLY A 1 113 ? 10.840 -0.204 -17.824 1.00 80.44 113 GLY A N 1
ATOM 882 C CA . GLY A 1 113 ? 10.722 1.022 -18.605 1.00 80.44 113 GLY A CA 1
ATOM 883 C C . GLY A 1 113 ? 9.617 0.932 -19.651 1.00 80.44 113 GLY A C 1
ATOM 884 O O . GLY A 1 113 ? 9.357 -0.137 -20.216 1.00 80.44 113 GLY A O 1
ATOM 885 N N . THR A 1 114 ? 8.980 2.071 -19.912 1.00 78.94 114 THR A N 1
ATOM 886 C CA . THR A 1 114 ? 7.969 2.219 -20.961 1.00 78.94 114 THR A CA 1
ATOM 887 C C . THR A 1 114 ? 8.361 3.359 -21.889 1.00 78.94 114 THR A C 1
ATOM 889 O O . THR A 1 114 ? 8.678 4.459 -21.442 1.00 78.94 114 THR A O 1
ATOM 892 N N . CYS A 1 115 ? 8.347 3.063 -23.178 1.00 74.69 115 CYS A N 1
ATOM 893 C CA . CYS A 1 115 ? 8.763 3.933 -24.261 1.00 74.69 115 CYS A CA 1
ATOM 894 C C . CYS A 1 115 ? 7.613 4.152 -25.242 1.00 74.69 115 CYS A C 1
ATOM 896 O O . CYS A 1 115 ? 6.620 3.419 -25.217 1.00 74.69 115 CYS A O 1
ATOM 898 N N . ALA A 1 116 ? 7.745 5.149 -26.120 1.00 74.25 116 ALA A N 1
ATOM 899 C CA . ALA A 1 116 ? 6.741 5.430 -27.145 1.00 74.25 116 ALA A CA 1
ATOM 900 C C . ALA A 1 116 ? 6.526 4.242 -28.106 1.00 74.25 116 ALA A C 1
ATOM 902 O O . ALA A 1 116 ? 5.410 4.010 -28.568 1.00 74.25 116 ALA A O 1
ATOM 903 N N . ASP A 1 117 ? 7.576 3.459 -28.358 1.00 76.00 117 ASP A N 1
ATOM 904 C CA . ASP A 1 117 ? 7.569 2.244 -29.179 1.00 76.00 117 ASP A CA 1
ATOM 905 C C . ASP A 1 117 ? 7.122 0.974 -28.421 1.00 76.00 117 ASP A C 1
ATOM 907 O O . ASP A 1 117 ? 6.799 -0.030 -29.059 1.00 76.00 117 ASP A O 1
ATOM 911 N N . GLY A 1 118 ? 7.058 0.991 -27.082 1.00 77.81 118 GLY A N 1
ATOM 912 C CA . GLY A 1 118 ? 6.567 -0.135 -26.285 1.00 77.81 118 GLY A CA 1
ATOM 913 C C . GLY A 1 118 ? 7.249 -0.354 -24.930 1.00 77.81 118 GLY A C 1
ATOM 914 O O . GLY A 1 118 ? 7.839 0.540 -24.328 1.00 77.81 118 GLY A O 1
ATOM 915 N N . LEU A 1 119 ? 7.110 -1.575 -24.401 1.00 81.00 119 LEU A N 1
ATOM 916 C CA . LEU A 1 119 ? 7.707 -1.993 -23.126 1.00 81.00 119 LEU A CA 1
ATOM 917 C C . LEU A 1 119 ? 9.149 -2.465 -23.324 1.00 81.00 119 LEU A C 1
ATOM 919 O O . LEU A 1 119 ? 9.425 -3.241 -24.238 1.00 81.00 119 LEU A O 1
ATOM 923 N N . ARG A 1 120 ? 10.045 -2.067 -22.415 1.00 82.94 120 ARG A N 1
ATOM 924 C CA . ARG A 1 120 ? 11.432 -2.548 -22.396 1.00 82.94 120 ARG A CA 1
ATOM 925 C C . ARG A 1 120 ? 11.575 -3.864 -21.640 1.00 82.94 120 ARG A C 1
ATOM 927 O O . ARG A 1 120 ? 10.710 -4.256 -20.853 1.00 82.94 120 ARG A O 1
ATOM 934 N N . THR A 1 121 ? 12.698 -4.538 -21.871 1.00 83.44 121 THR A N 1
ATOM 935 C CA . THR A 1 121 ? 13.061 -5.753 -21.139 1.00 83.44 121 THR A CA 1
ATOM 936 C C . THR A 1 121 ? 13.138 -5.450 -19.636 1.00 83.44 121 THR A C 1
ATOM 938 O O . THR A 1 121 ? 13.828 -4.507 -19.245 1.00 83.44 121 THR A O 1
ATOM 941 N N . PRO A 1 122 ? 12.446 -6.219 -18.775 1.00 83.75 122 PRO A N 1
ATOM 942 C CA . PRO A 1 122 ? 12.502 -6.005 -17.335 1.00 83.75 122 PRO A CA 1
ATOM 943 C C . PRO A 1 122 ? 13.905 -6.274 -16.780 1.00 83.75 122 PRO A C 1
ATOM 945 O O . PRO A 1 122 ? 14.480 -7.333 -17.039 1.00 83.75 122 PRO A O 1
ATOM 948 N N . VAL A 1 123 ? 14.408 -5.367 -15.945 1.00 84.38 123 VAL A N 1
ATOM 949 C CA . VAL A 1 123 ? 15.682 -5.528 -15.227 1.00 84.38 123 VAL A CA 1
ATOM 950 C C . VAL A 1 123 ? 15.403 -6.083 -13.839 1.00 84.38 123 VAL A C 1
ATOM 952 O O . VAL A 1 123 ? 14.577 -5.534 -13.108 1.00 84.38 123 VAL A O 1
ATOM 955 N N . LYS A 1 124 ? 16.065 -7.185 -13.475 1.00 85.19 124 LYS A N 1
ATOM 956 C CA . LYS A 1 124 ? 15.920 -7.843 -12.169 1.00 85.19 124 LYS A CA 1
ATOM 957 C C . LYS A 1 124 ? 17.114 -7.500 -11.282 1.00 85.19 124 LYS A C 1
ATOM 959 O O . LYS A 1 124 ? 18.226 -7.920 -11.561 1.00 85.19 124 LYS A O 1
ATOM 964 N N . LEU A 1 125 ? 16.847 -6.805 -10.187 1.00 81.94 125 LEU A N 1
ATOM 965 C CA . LEU A 1 125 ? 17.818 -6.382 -9.186 1.00 81.94 125 LEU A CA 1
ATOM 966 C C . LEU A 1 125 ? 17.710 -7.297 -7.962 1.00 81.94 125 LEU A C 1
ATOM 968 O O . LEU A 1 125 ? 16.809 -7.153 -7.128 1.00 81.94 125 LEU A O 1
ATOM 972 N N . GLU A 1 126 ? 18.619 -8.265 -7.855 1.00 71.12 126 GLU A N 1
ATOM 973 C CA . GLU A 1 126 ? 18.560 -9.308 -6.819 1.00 71.12 126 GLU A CA 1
ATOM 974 C C . GLU A 1 126 ? 18.915 -8.820 -5.408 1.00 71.12 126 GLU A C 1
ATOM 976 O O . GLU A 1 126 ? 18.477 -9.415 -4.426 1.00 71.12 126 GLU A O 1
ATOM 981 N N . ASN A 1 127 ? 19.635 -7.701 -5.298 1.00 69.75 127 ASN A N 1
ATOM 982 C CA . ASN A 1 127 ? 20.006 -7.098 -4.014 1.00 69.75 127 ASN A CA 1
ATOM 983 C C . ASN A 1 127 ? 18.975 -6.073 -3.505 1.00 69.75 127 ASN A C 1
ATOM 985 O O . ASN A 1 127 ? 19.180 -5.433 -2.477 1.00 69.75 127 ASN A O 1
ATOM 989 N N . GLY A 1 128 ? 17.834 -5.947 -4.193 1.00 64.75 128 GLY A N 1
ATOM 990 C CA . GLY A 1 128 ? 16.622 -5.314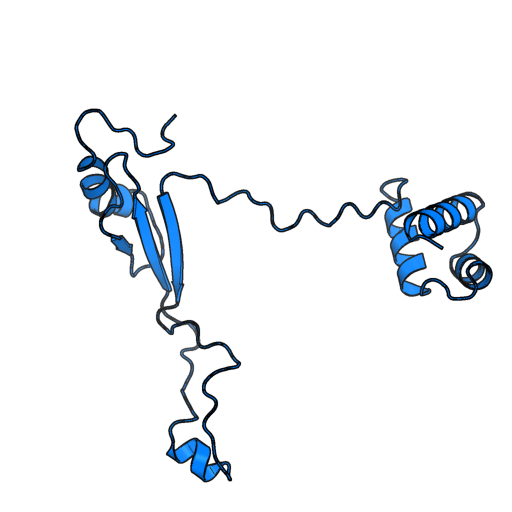 -3.671 1.00 64.75 128 GLY A CA 1
ATOM 991 C C . GLY A 1 128 ? 16.630 -3.786 -3.572 1.00 64.75 128 GLY A C 1
ATOM 992 O O . GLY A 1 128 ? 15.586 -3.216 -3.253 1.00 64.75 128 GLY A O 1
ATOM 993 N N . THR A 1 129 ? 17.740 -3.111 -3.863 1.00 66.38 129 THR A N 1
ATOM 994 C CA . THR A 1 129 ? 17.819 -1.646 -3.862 1.00 66.38 129 THR A CA 1
ATOM 995 C C . THR A 1 129 ? 18.349 -1.120 -5.184 1.00 66.38 129 THR A C 1
ATOM 997 O O . THR A 1 129 ? 19.340 -1.615 -5.706 1.00 66.38 129 THR A O 1
ATOM 1000 N N . MET A 1 130 ? 17.678 -0.095 -5.702 1.00 73.69 130 MET A N 1
ATOM 1001 C CA . MET A 1 130 ? 18.166 0.722 -6.804 1.00 73.69 130 MET A CA 1
ATOM 1002 C C . MET A 1 130 ? 19.005 1.854 -6.214 1.00 73.69 130 MET A C 1
ATOM 1004 O O . MET A 1 130 ? 18.462 2.717 -5.520 1.00 73.69 130 MET A O 1
ATOM 1008 N N . ASP A 1 131 ? 20.304 1.846 -6.481 1.00 81.12 131 ASP A N 1
ATOM 1009 C CA . ASP A 1 131 ? 21.184 2.987 -6.245 1.00 81.12 131 ASP A CA 1
ATOM 1010 C C . ASP A 1 131 ? 21.569 3.656 -7.578 1.00 81.12 131 ASP A C 1
ATOM 1012 O O . ASP A 1 131 ? 21.116 3.254 -8.654 1.00 81.12 131 ASP A O 1
ATOM 1016 N N . ALA A 1 132 ? 22.352 4.734 -7.504 1.00 80.50 132 ALA A N 1
ATOM 1017 C CA . ALA A 1 132 ? 22.765 5.476 -8.690 1.00 80.50 132 ALA A CA 1
ATOM 1018 C C . ALA A 1 132 ? 23.674 4.648 -9.613 1.00 80.50 132 ALA A C 1
ATOM 1020 O O . ALA A 1 132 ? 23.579 4.781 -10.830 1.00 80.50 132 ALA A O 1
ATOM 1021 N N . GLU A 1 133 ? 24.526 3.788 -9.055 1.00 80.88 133 GLU A N 1
ATOM 1022 C CA . GLU A 1 133 ? 25.457 2.965 -9.830 1.00 80.88 133 GLU A CA 1
ATOM 1023 C C . GLU A 1 133 ? 24.704 1.864 -10.576 1.00 80.88 133 GLU A C 1
ATOM 1025 O O . GLU A 1 133 ? 24.884 1.701 -11.778 1.00 80.88 133 GLU A O 1
ATOM 1030 N N . VAL A 1 134 ? 23.793 1.172 -9.894 1.00 83.00 134 VAL A N 1
ATOM 1031 C CA . VAL A 1 134 ? 22.880 0.179 -10.469 1.00 83.00 134 VAL A CA 1
ATOM 1032 C C . VAL A 1 134 ? 22.022 0.813 -11.560 1.00 83.00 134 VAL A C 1
ATOM 1034 O O . VAL A 1 134 ? 21.868 0.239 -12.636 1.00 83.00 134 VAL A O 1
ATOM 1037 N N . TYR A 1 135 ? 21.507 2.026 -11.335 1.00 81.81 135 TYR A N 1
ATOM 1038 C CA . TYR A 1 135 ? 20.760 2.733 -12.370 1.00 81.81 135 TYR A CA 1
ATOM 1039 C C . TYR A 1 135 ? 21.623 3.002 -13.608 1.00 81.81 135 TYR A C 1
ATOM 1041 O O . TYR A 1 135 ? 21.216 2.662 -14.715 1.00 81.81 135 TYR A O 1
ATOM 1049 N N . ILE A 1 136 ? 22.812 3.584 -13.432 1.00 83.50 136 ILE A N 1
ATOM 1050 C CA . ILE A 1 136 ? 23.712 3.952 -14.535 1.00 83.50 136 ILE A CA 1
ATOM 1051 C C . ILE A 1 136 ? 24.209 2.717 -15.296 1.00 83.50 136 ILE A C 1
ATOM 1053 O O . ILE A 1 136 ? 24.306 2.756 -16.520 1.00 83.50 136 ILE A O 1
ATOM 1057 N N . ASN A 1 137 ? 24.511 1.629 -14.590 1.00 84.81 137 ASN A N 1
ATOM 1058 C CA . ASN A 1 137 ? 25.145 0.454 -15.179 1.00 84.81 137 ASN A CA 1
ATOM 1059 C C . ASN A 1 137 ? 24.139 -0.546 -15.761 1.00 84.81 137 ASN A C 1
ATOM 1061 O O . ASN A 1 137 ? 24.416 -1.142 -16.798 1.00 84.81 137 ASN A O 1
ATOM 1065 N N . GLU A 1 138 ? 22.988 -0.748 -15.112 1.00 84.38 138 GLU A N 1
ATOM 1066 C CA . GLU A 1 138 ? 22.049 -1.818 -15.481 1.00 84.38 138 GLU A CA 1
ATOM 1067 C C . GLU A 1 138 ? 20.778 -1.302 -16.162 1.00 84.38 138 GLU A C 1
ATOM 1069 O O . GLU A 1 138 ? 20.234 -1.973 -17.035 1.00 84.38 138 GLU A O 1
ATOM 1074 N N . VAL A 1 139 ? 20.289 -0.118 -15.784 1.00 84.50 139 VAL A N 1
ATOM 1075 C CA . VAL A 1 139 ? 18.981 0.384 -16.239 1.00 84.50 139 VAL A CA 1
ATOM 1076 C C . VAL A 1 139 ? 19.103 1.423 -17.345 1.00 84.50 139 VAL A C 1
ATOM 1078 O O . VAL A 1 139 ? 18.366 1.367 -18.328 1.00 84.50 139 VAL A O 1
ATOM 1081 N N . LEU A 1 140 ? 20.045 2.354 -17.216 1.00 81.94 140 LEU A N 1
ATOM 1082 C CA . LEU A 1 140 ? 20.256 3.439 -18.164 1.00 81.94 140 LEU A CA 1
ATOM 1083 C C . LEU A 1 140 ? 20.561 2.947 -19.591 1.00 81.94 140 LEU A C 1
ATOM 1085 O O . LEU A 1 140 ? 19.975 3.511 -20.509 1.00 81.94 140 LEU A O 1
ATOM 1089 N N . PRO A 1 141 ? 21.372 1.895 -19.831 1.00 85.31 141 PRO A N 1
ATOM 1090 C CA . PRO A 1 141 ? 21.612 1.410 -21.192 1.00 85.31 141 PRO A CA 1
ATOM 1091 C C . PRO A 1 141 ? 20.323 0.960 -21.891 1.00 85.31 141 PRO A C 1
ATOM 1093 O O . PRO A 1 141 ? 20.085 1.320 -23.036 1.00 85.31 141 PRO A O 1
ATOM 1096 N N . ILE A 1 142 ? 19.447 0.255 -21.169 1.00 84.25 142 ILE A N 1
ATOM 1097 C CA . ILE A 1 142 ? 18.145 -0.214 -21.673 1.00 84.25 142 ILE A CA 1
ATOM 1098 C C . ILE A 1 142 ? 17.177 0.959 -21.846 1.00 84.25 142 ILE A C 1
ATOM 1100 O O . ILE A 1 142 ? 16.327 0.957 -22.737 1.00 84.25 142 ILE A O 1
ATOM 1104 N N . ALA A 1 143 ? 17.290 1.973 -20.989 1.00 77.44 143 ALA A N 1
ATOM 1105 C CA . ALA A 1 143 ? 16.506 3.187 -21.121 1.00 77.44 143 ALA A CA 1
ATOM 1106 C C . ALA A 1 143 ? 16.908 4.007 -22.356 1.00 77.44 143 ALA A C 1
ATOM 1108 O O . ALA A 1 143 ? 16.034 4.560 -23.010 1.00 77.44 143 ALA A O 1
ATOM 1109 N N . LEU A 1 144 ? 18.199 4.045 -22.695 1.00 77.31 144 LEU A N 1
ATOM 1110 C CA . LEU A 1 144 ? 18.740 4.768 -23.850 1.00 77.31 144 LEU A CA 1
ATOM 1111 C C . LEU A 1 144 ? 18.528 4.045 -25.190 1.00 77.31 144 LEU A C 1
ATOM 1113 O O . LEU A 1 144 ? 18.661 4.667 -26.236 1.00 77.31 144 LEU A O 1
ATOM 1117 N N . GLU A 1 145 ? 18.157 2.760 -25.188 1.00 76.38 145 GLU A N 1
ATOM 1118 C CA . GLU A 1 145 ? 17.666 2.073 -26.399 1.00 76.38 145 GLU A CA 1
ATOM 1119 C C . GLU A 1 1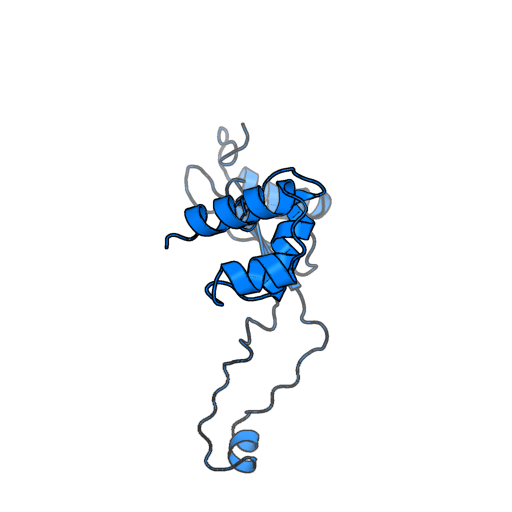45 ? 16.332 2.655 -26.904 1.00 76.38 145 GLU A C 1
ATOM 1121 O O . GLU A 1 145 ? 15.927 2.415 -28.042 1.00 76.38 145 GLU A O 1
ATOM 1126 N N . CYS A 1 146 ? 15.648 3.430 -26.061 1.00 66.94 146 CYS A N 1
ATOM 1127 C CA . CYS A 1 146 ? 14.571 4.320 -26.462 1.00 66.94 146 CYS A CA 1
ATOM 1128 C C . CYS A 1 146 ? 15.162 5.435 -27.328 1.00 66.94 146 CYS A C 1
ATOM 1130 O O . CYS A 1 146 ? 15.857 6.299 -26.810 1.00 66.94 146 CYS A O 1
ATOM 1132 N N . GLY A 1 147 ? 14.976 5.320 -28.649 1.00 56.50 147 GLY A N 1
ATOM 1133 C CA . GLY A 1 147 ? 15.753 6.020 -29.676 1.00 56.50 147 GLY A CA 1
ATOM 1134 C C . GLY A 1 147 ? 15.865 7.543 -29.533 1.00 56.50 147 GLY A C 1
ATOM 1135 O O . GLY A 1 147 ? 15.154 8.172 -28.762 1.00 56.50 147 GLY A O 1
ATOM 1136 N N . ASP A 1 148 ? 16.748 8.125 -30.350 1.00 55.50 148 ASP A N 1
ATOM 1137 C CA . ASP A 1 148 ? 17.402 9.448 -30.251 1.00 55.50 148 ASP A CA 1
ATOM 1138 C C . ASP A 1 148 ? 16.550 10.718 -29.972 1.00 55.50 148 ASP A C 1
ATOM 1140 O O . ASP A 1 148 ? 17.111 11.808 -29.877 1.00 55.50 148 ASP A O 1
ATOM 1144 N N . ASN A 1 149 ? 15.225 10.630 -29.815 1.00 55.06 149 ASN A N 1
ATOM 1145 C CA . ASN A 1 149 ? 14.341 11.739 -29.420 1.00 55.06 149 ASN A CA 1
ATOM 1146 C C . ASN A 1 149 ? 13.441 11.435 -28.202 1.00 55.06 149 ASN A C 1
ATOM 1148 O O . ASN A 1 149 ? 12.705 12.318 -27.756 1.00 55.06 149 ASN A O 1
ATOM 1152 N N . ASP A 1 150 ? 13.482 10.218 -27.659 1.00 52.41 150 ASP A N 1
ATOM 1153 C CA . ASP A 1 150 ? 12.479 9.724 -26.722 1.00 52.41 150 ASP A CA 1
ATOM 1154 C C . ASP A 1 150 ? 12.969 9.802 -25.280 1.00 52.41 150 ASP A C 1
ATOM 1156 O O . ASP A 1 150 ? 13.560 8.896 -24.696 1.00 52.41 150 ASP A O 1
ATOM 1160 N N . LYS A 1 151 ? 12.620 10.931 -24.678 1.00 57.72 151 LYS A N 1
ATOM 1161 C CA . LYS A 1 151 ? 12.303 11.004 -23.259 1.00 57.72 151 LYS A CA 1
ATOM 1162 C C . LYS A 1 151 ? 11.470 9.781 -22.836 1.00 57.72 151 LYS A C 1
ATOM 1164 O O . LYS A 1 151 ? 10.512 9.417 -23.524 1.00 57.72 151 LYS A O 1
ATOM 1169 N N . MET A 1 152 ? 11.787 9.164 -21.696 1.00 62.44 152 MET A N 1
ATOM 1170 C CA . MET A 1 152 ? 10.893 8.154 -21.122 1.00 62.44 152 MET A CA 1
ATOM 1171 C C . MET A 1 152 ? 9.519 8.787 -20.874 1.00 62.44 152 MET A C 1
ATOM 1173 O O . MET A 1 152 ? 9.416 9.991 -20.634 1.00 62.44 152 MET A O 1
ATOM 1177 N N . LEU A 1 153 ? 8.448 7.989 -20.920 1.00 56.75 153 LEU A N 1
ATOM 1178 C CA . LEU A 1 153 ? 7.077 8.481 -20.728 1.00 56.75 153 LEU A CA 1
ATOM 1179 C C . LEU A 1 153 ? 6.882 9.165 -19.358 1.00 56.75 153 LEU A C 1
ATOM 1181 O O . LEU A 1 153 ? 6.494 8.517 -18.389 1.00 56.75 153 LEU A O 1
ATOM 1185 N N . GLY A 1 154 ? 7.096 10.480 -19.275 1.00 54.81 154 GLY A N 1
ATOM 1186 C CA . GLY A 1 154 ? 7.011 11.272 -18.041 1.00 54.81 154 GLY A CA 1
ATOM 1187 C C . GLY A 1 154 ? 8.295 12.006 -17.639 1.00 54.81 154 GLY A C 1
ATOM 1188 O O . GLY A 1 154 ? 8.331 12.558 -16.538 1.00 54.81 154 GLY A O 1
ATOM 1189 N N . ASP A 1 155 ? 9.328 12.025 -18.485 1.00 59.16 155 ASP A N 1
ATOM 1190 C CA . ASP A 1 155 ? 10.419 12.999 -18.375 1.00 59.16 155 ASP A CA 1
ATOM 1191 C C . ASP A 1 155 ? 9.924 14.367 -18.902 1.00 59.16 155 ASP A C 1
ATOM 1193 O O . ASP A 1 155 ? 10.267 14.791 -20.002 1.00 59.16 155 ASP A O 1
ATOM 1197 N N . ASP A 1 156 ? 9.067 15.072 -18.167 1.00 55.28 156 ASP A N 1
ATOM 1198 C CA . ASP A 1 156 ? 8.665 16.441 -18.542 1.00 55.28 156 ASP A CA 1
ATOM 1199 C C . ASP A 1 156 ? 9.769 17.456 -18.204 1.00 55.28 156 ASP A C 1
ATOM 1201 O O . ASP A 1 156 ? 10.181 17.530 -17.022 1.00 55.28 156 ASP A O 1
#

Secondary structure (DSSP, 8-state):
--HHHHHHHHHHHHHTT--HHHHHHHTTTSS-HHHHHHHHHHHHHHS---------S---SS-SSEEEEEEETT----TT------SSHHHHHHTT---PPPSS--EEEEEEEEETTEEPPPEEETTS---HHHIIIIIHHHHHTS-TT---TT--

Mean predicted aligned error: 18.32 Å

Foldseek 3Di:
DDPVVLQVQLLVCVVVVDDLVRSCVVCVNPDDSVLSVVQSVVCVVPVGSDPPPPCPPPPPPDDDQKDKDKDFPVHPPPVPDPDDDDPDPVRCVVVVVDDDDDPDGFIWIWIWGAWPVGTWDIDIHRNHDDDPVCCVPPPVVRVPVRDDPIDTRPPD

pLDDT: mean 72.84, std 15.02, range [38.12, 93.31]

Solvent-accessible surface area (backbone atoms only — not comparable to full-atom values): 9828 Å² total; per-residue (Å²): 131,59,72,70,59,53,51,51,53,52,50,54,42,45,75,71,69,48,52,67,71,57,53,30,57,77,48,72,63,79,53,57,60,69,57,51,51,51,40,55,62,39,29,75,83,66,78,44,70,76,74,64,72,72,76,62,80,73,88,81,80,85,85,58,41,54,55,75,47,79,42,55,72,73,50,90,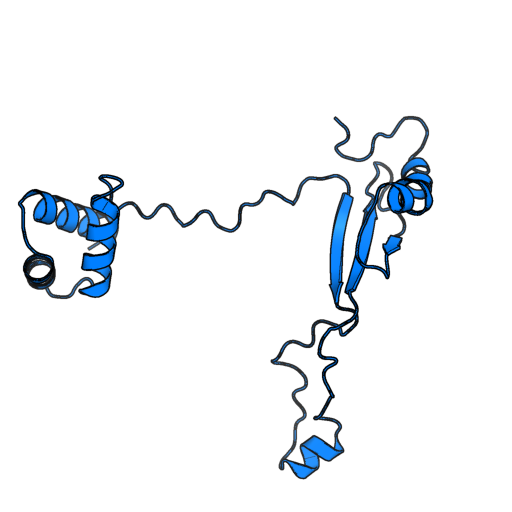64,50,97,80,58,81,81,65,92,49,95,45,69,70,54,25,51,75,72,56,63,69,73,88,73,67,95,71,60,57,40,31,23,35,42,34,48,38,43,98,92,43,77,51,83,69,44,78,38,71,85,50,69,87,50,72,64,54,36,60,70,67,46,42,62,65,55,59,68,40,52,104,81,50,63,49,54,76,71,124

InterPro domains:
  IPR036397 Ribonuclease H superfamily [G3DSA:3.30.420.10] (67-148)

Organism: NCBI:txid392032

Radius of gyration: 27.56 Å; Cα contacts (8 Å, |Δi|>4): 153; chains: 1; bounding box: 58×60×58 Å

Nearest PDB structures (foldseek):
  4u7b-assembly2_G-2  TM=3.263E-01  e=2.472E-01  Drosophila mauritiana
  4r79-assembly1_B  TM=3.730E-01  e=2.060E-01  Drosophila mauritiana
  5hoo-assembly1_A  TM=3.718E-01  e=4.273E-01  Drosophila mauritiana
  2e0x-assembly2_D  TM=3.280E-01  e=4.860E+00  Escherichia coli K-12
  2dbu-assembly1_B  TM=3.753E-01  e=5.832E+00  Escherichia coli K-12